Protein AF-A0A937GV59-F1 (afdb_monomer)

Sequence (126 aa):
MSWRAPVGKRRGAIDWIELIFKDHGFLRLAWHNQHQIADGVWRSNQPGPGRIARLADNGIKSIVNLRGPRDDGGWQLEAEACQKAGITLFDFTARSRAAPSKAMLHAAKSLFAEIEKPVLMHCKSG

Radius of gyration: 13.84 Å; Cα contacts (8 Å, |Δi|>4): 217; chains: 1; bounding box: 34×35×28 Å

pLDDT: mean 94.12, std 4.93, range [59.12, 98.56]

Structure (mmCIF, N/CA/C/O backbone):
data_AF-A0A937GV59-F1
#
_entry.id   AF-A0A937GV59-F1
#
loop_
_atom_site.group_PDB
_atom_site.id
_atom_site.type_symbol
_atom_site.label_atom_id
_atom_site.label_alt_id
_atom_site.label_comp_id
_atom_site.label_asym_id
_atom_site.label_entity_id
_atom_site.label_seq_id
_atom_site.pdbx_PDB_ins_code
_atom_site.Cartn_x
_atom_site.Cartn_y
_atom_site.Cartn_z
_atom_site.occupancy
_atom_site.B_iso_or_equiv
_atom_site.auth_seq_id
_atom_site.auth_comp_id
_atom_site.auth_asym_id
_atom_site.auth_atom_id
_atom_site.pdbx_PDB_model_num
ATOM 1 N N . MET A 1 1 ? 14.077 -11.584 6.043 1.00 59.12 1 MET A N 1
ATOM 2 C CA . MET A 1 1 ? 13.712 -10.157 6.185 1.00 59.12 1 MET A CA 1
ATOM 3 C C . MET A 1 1 ? 12.213 -10.113 6.349 1.00 59.12 1 MET A 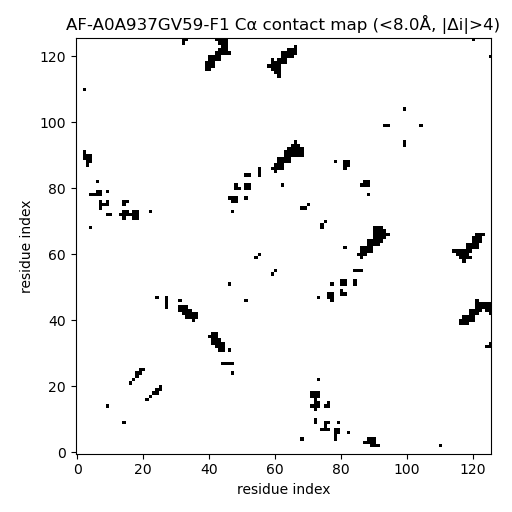C 1
ATOM 5 O O . MET A 1 1 ? 11.552 -10.779 5.572 1.00 59.12 1 MET A O 1
ATOM 9 N N . SER A 1 2 ? 11.700 -9.411 7.357 1.00 82.88 2 SER A N 1
ATOM 10 C CA . SER A 1 2 ? 10.259 -9.166 7.459 1.00 82.88 2 SER A CA 1
ATOM 11 C C . SER A 1 2 ? 9.947 -7.896 6.676 1.00 82.88 2 SER A C 1
ATOM 13 O O . SER A 1 2 ? 10.534 -6.856 6.973 1.00 82.88 2 SER A O 1
ATOM 15 N N . TRP A 1 3 ? 9.081 -7.982 5.666 1.00 94.88 3 TRP A N 1
ATOM 16 C CA . TRP A 1 3 ? 8.576 -6.805 4.942 1.00 94.88 3 TRP A CA 1
ATOM 17 C C . TRP A 1 3 ? 7.345 -6.198 5.605 1.00 94.88 3 TRP A C 1
ATOM 19 O O . TRP A 1 3 ? 6.869 -5.162 5.153 1.00 94.88 3 TRP A O 1
ATOM 29 N N . ARG A 1 4 ? 6.811 -6.829 6.659 1.00 95.94 4 ARG A N 1
ATOM 30 C CA . ARG A 1 4 ? 5.656 -6.302 7.385 1.00 95.94 4 ARG A CA 1
ATOM 31 C C . ARG A 1 4 ? 5.989 -4.919 7.927 1.00 95.94 4 ARG A C 1
ATOM 33 O O . ARG A 1 4 ? 6.967 -4.755 8.660 1.00 95.94 4 ARG A O 1
ATOM 40 N N . ALA A 1 5 ? 5.175 -3.946 7.545 1.00 94.62 5 ALA A N 1
ATOM 41 C CA . ALA A 1 5 ? 5.332 -2.578 7.989 1.00 94.62 5 ALA A CA 1
ATOM 42 C C . ALA A 1 5 ? 5.157 -2.507 9.517 1.00 94.62 5 ALA A C 1
ATOM 44 O O . ALA A 1 5 ? 4.300 -3.203 10.077 1.00 94.62 5 ALA A O 1
ATOM 45 N N . PRO A 1 6 ? 5.959 -1.688 10.217 1.00 92.69 6 PRO A N 1
ATOM 46 C CA . PRO A 1 6 ? 5.733 -1.434 11.629 1.00 92.69 6 PRO A CA 1
ATOM 47 C C . PRO A 1 6 ? 4.415 -0.682 11.840 1.00 92.69 6 PRO A C 1
ATOM 49 O O . PRO A 1 6 ? 3.854 -0.081 10.925 1.00 92.69 6 PRO A O 1
ATOM 52 N N . VAL A 1 7 ? 3.938 -0.676 13.084 1.00 90.50 7 VAL A N 1
ATOM 53 C CA . VAL A 1 7 ? 2.770 0.126 13.461 1.00 90.50 7 VAL A CA 1
ATOM 54 C C . VAL A 1 7 ? 3.084 1.611 13.254 1.00 90.50 7 VAL A C 1
ATOM 56 O O . VAL A 1 7 ? 4.116 2.106 13.718 1.00 90.50 7 VAL A O 1
ATOM 59 N N . GLY A 1 8 ? 2.187 2.316 12.561 1.00 89.44 8 GLY A N 1
ATOM 60 C CA . GLY A 1 8 ? 2.294 3.755 12.342 1.00 89.44 8 GLY A CA 1
ATOM 61 C C . GLY A 1 8 ? 2.227 4.557 13.647 1.00 89.44 8 GLY A C 1
ATOM 62 O O . GLY A 1 8 ? 1.544 4.188 14.601 1.00 89.44 8 GLY A O 1
ATOM 63 N N . LYS A 1 9 ? 2.924 5.690 13.684 1.00 92.75 9 LYS A N 1
ATOM 64 C CA . LYS A 1 9 ? 2.934 6.676 14.770 1.00 92.75 9 LYS A CA 1
ATOM 65 C C . LYS A 1 9 ? 2.185 7.928 14.322 1.00 92.75 9 LYS A C 1
ATOM 67 O O . LYS A 1 9 ? 2.796 8.918 13.925 1.00 92.75 9 LYS A O 1
ATOM 72 N N . ARG A 1 10 ? 0.852 7.877 14.359 1.00 90.50 10 ARG A N 1
ATOM 73 C CA . ARG A 1 10 ? 0.004 9.003 13.941 1.00 90.50 10 ARG A CA 1
ATOM 74 C C . ARG A 1 10 ? 0.297 10.260 14.771 1.00 90.50 10 ARG A C 1
ATOM 76 O O . ARG A 1 10 ? 0.301 10.214 15.996 1.00 90.50 10 ARG A O 1
ATOM 83 N N . ARG A 1 11 ? 0.484 11.390 14.088 1.00 93.00 11 ARG A N 1
ATOM 84 C CA . ARG A 1 11 ? 0.777 12.728 14.636 1.00 93.00 11 ARG A CA 1
ATOM 85 C C . ARG A 1 11 ? -0.425 13.680 14.549 1.00 93.00 11 ARG A C 1
ATOM 87 O O . ARG A 1 11 ? -0.318 14.857 14.881 1.00 93.00 11 ARG A O 1
ATOM 94 N N . GLY A 1 12 ? -1.577 13.191 14.089 1.00 93.06 12 GLY A N 1
ATOM 95 C CA . GLY A 1 12 ? -2.842 13.929 14.058 1.00 93.06 12 GLY A CA 1
ATOM 96 C C . GLY A 1 12 ? -3.077 14.670 12.740 1.00 93.06 12 GLY A C 1
ATOM 97 O O . GLY A 1 12 ? -2.926 14.096 11.662 1.00 93.06 12 GLY A O 1
ATOM 98 N N . ALA A 1 13 ? -3.491 15.940 12.813 1.00 93.75 13 ALA A N 1
ATOM 99 C CA . ALA A 1 13 ? -3.868 16.734 11.637 1.00 93.75 13 ALA A CA 1
ATOM 100 C C . ALA A 1 13 ? -2.704 16.972 10.661 1.00 93.75 13 ALA A C 1
ATOM 102 O O . ALA A 1 13 ? -2.926 17.076 9.455 1.00 93.75 13 ALA A O 1
ATOM 103 N N . ILE A 1 14 ? -1.463 17.006 11.162 1.00 94.56 14 ILE A N 1
ATOM 104 C CA . ILE A 1 14 ? -0.280 17.190 10.318 1.00 94.56 14 ILE A CA 1
ATOM 105 C C . ILE A 1 14 ? -0.161 16.088 9.263 1.00 94.56 14 ILE A C 1
ATOM 107 O O . ILE A 1 14 ? 0.158 16.387 8.117 1.00 94.56 14 ILE A O 1
ATOM 111 N N . ASP A 1 15 ? -0.516 14.844 9.592 1.00 95.19 15 ASP A N 1
ATOM 112 C CA . ASP A 1 15 ? -0.410 13.737 8.641 1.00 95.19 15 ASP A CA 1
ATOM 113 C C . ASP A 1 15 ? -1.365 13.911 7.454 1.00 95.19 15 ASP A C 1
ATOM 115 O O . ASP A 1 15 ? -1.016 13.627 6.307 1.00 95.19 15 ASP A O 1
ATOM 119 N N . TRP A 1 16 ? -2.556 14.455 7.714 1.00 93.69 16 TRP A N 1
ATOM 120 C CA . TRP A 1 16 ? -3.513 14.805 6.667 1.00 93.69 16 TRP A CA 1
ATOM 121 C C . TRP A 1 16 ? -3.021 15.958 5.803 1.00 93.69 16 TRP A C 1
ATOM 123 O O . TRP A 1 16 ? -3.145 15.889 4.582 1.00 93.69 16 TRP A O 1
ATOM 133 N N . ILE A 1 17 ? -2.435 16.996 6.407 1.00 92.69 17 ILE A N 1
ATOM 134 C CA . ILE A 1 17 ? -1.854 18.121 5.662 1.00 92.69 17 ILE A CA 1
ATOM 135 C C . ILE A 1 17 ? -0.749 17.615 4.729 1.00 92.69 17 ILE A C 1
ATOM 137 O O . ILE A 1 17 ? -0.704 17.993 3.558 1.00 92.69 17 ILE A O 1
ATOM 141 N N . GLU A 1 18 ? 0.120 16.724 5.211 1.00 92.38 18 GLU A N 1
ATOM 142 C CA . GLU A 1 18 ? 1.172 16.131 4.387 1.00 92.38 18 GLU A CA 1
ATOM 143 C C . GLU A 1 18 ? 0.607 15.271 3.256 1.00 92.38 18 GLU A C 1
ATOM 145 O O . GLU A 1 18 ? 1.020 15.439 2.109 1.00 92.38 18 GLU A O 1
ATOM 150 N N . LEU A 1 19 ? -0.366 14.401 3.537 1.00 89.12 19 LEU A N 1
ATOM 151 C CA . LEU A 1 19 ? -0.999 13.580 2.507 1.00 89.12 19 LEU A CA 1
ATOM 152 C C . LEU A 1 19 ? -1.678 14.441 1.435 1.00 89.12 19 LEU A C 1
ATOM 154 O O . LEU A 1 19 ? -1.486 14.209 0.241 1.00 89.12 19 LEU A O 1
ATOM 158 N N . ILE A 1 20 ? -2.489 15.414 1.848 1.00 91.44 20 ILE A N 1
ATOM 159 C CA . ILE A 1 20 ? -3.309 16.207 0.933 1.00 91.44 20 ILE A CA 1
ATOM 160 C C . ILE A 1 20 ? -2.446 17.201 0.164 1.00 91.44 20 ILE A C 1
ATOM 162 O O . ILE A 1 20 ? -2.466 17.171 -1.063 1.00 91.44 20 ILE A O 1
ATOM 166 N N . PHE A 1 21 ? -1.655 18.027 0.847 1.00 90.44 21 PHE A N 1
ATOM 167 C CA . PHE A 1 21 ? -0.950 19.138 0.209 1.00 90.44 21 PHE A CA 1
ATOM 168 C C . PHE A 1 21 ? 0.474 18.782 -0.227 1.00 90.44 21 PHE A C 1
ATOM 170 O O . PHE A 1 21 ? 0.837 19.076 -1.362 1.00 90.44 21 PHE A O 1
A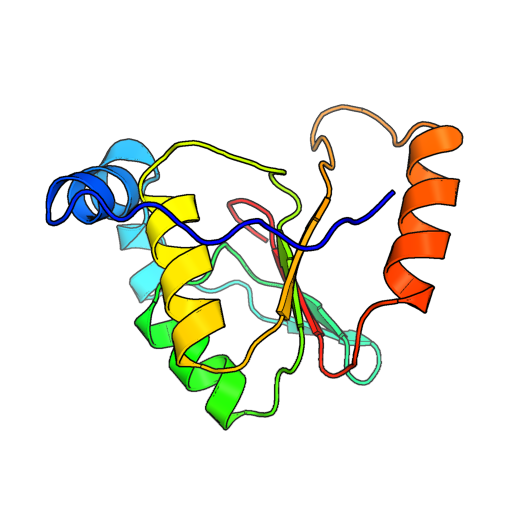TOM 177 N N . LYS A 1 22 ? 1.282 18.105 0.607 1.00 87.31 22 LYS A N 1
ATOM 178 C CA . LYS A 1 22 ? 2.659 17.742 0.206 1.00 87.31 22 LYS A CA 1
ATOM 179 C C . LYS A 1 22 ? 2.660 16.609 -0.824 1.00 87.31 22 LYS A C 1
ATOM 181 O O . LYS A 1 22 ? 3.330 16.694 -1.855 1.00 87.31 22 LYS A O 1
ATOM 186 N N . ASP A 1 23 ? 1.885 15.550 -0.594 1.00 87.75 23 ASP A N 1
ATOM 187 C CA . ASP A 1 23 ? 1.846 14.391 -1.497 1.00 87.75 23 ASP A CA 1
ATOM 188 C C . ASP A 1 23 ? 0.815 14.524 -2.630 1.00 87.75 23 ASP A C 1
ATOM 190 O O . ASP A 1 23 ? 0.817 13.692 -3.537 1.00 87.75 23 ASP A O 1
ATOM 194 N N . HIS A 1 24 ? 0.025 15.606 -2.648 1.00 90.62 24 HIS A N 1
ATOM 195 C CA . HIS A 1 24 ? -1.030 15.875 -3.637 1.00 90.62 24 HIS A CA 1
ATOM 196 C C . HIS A 1 24 ? -2.160 14.833 -3.600 1.00 90.62 24 HIS A C 1
ATOM 198 O O . HIS A 1 24 ? -2.737 14.453 -4.622 1.00 90.62 24 HIS A O 1
ATOM 204 N N . GLY A 1 25 ? -2.491 14.351 -2.399 1.00 84.25 25 GLY A N 1
ATOM 205 C CA . GLY A 1 25 ? -3.518 13.341 -2.171 1.00 84.25 25 GLY A CA 1
ATOM 206 C C . GLY A 1 25 ? -4.914 13.750 -2.639 1.00 84.25 25 GLY A 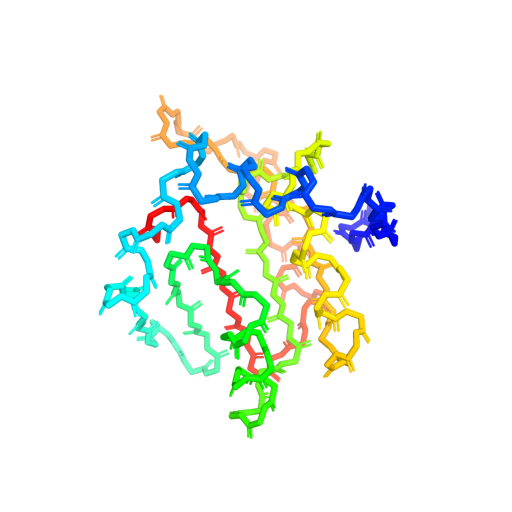C 1
ATOM 207 O O . GLY A 1 25 ? -5.708 12.863 -2.943 1.00 84.25 25 GLY A O 1
ATOM 208 N N . PHE A 1 26 ? -5.198 15.050 -2.782 1.00 88.25 26 PHE A N 1
ATOM 209 C CA . PHE A 1 26 ? -6.481 15.539 -3.304 1.00 88.25 26 PHE A CA 1
ATOM 210 C C . PHE A 1 26 ? -6.787 15.024 -4.720 1.00 88.25 26 PHE A C 1
ATOM 212 O O . PHE A 1 26 ? -7.937 14.718 -5.020 1.00 88.25 26 PHE A O 1
ATOM 219 N N . LEU A 1 27 ? -5.769 14.827 -5.568 1.00 86.44 27 LEU A N 1
ATOM 220 C CA . LEU A 1 27 ? -5.949 14.253 -6.910 1.00 86.44 27 LEU A CA 1
ATOM 221 C C . LEU A 1 27 ? -6.500 12.821 -6.849 1.00 86.44 27 LEU A C 1
ATOM 223 O O . LEU A 1 27 ? -7.212 12.368 -7.745 1.00 86.44 27 LEU A O 1
ATOM 227 N N . ARG A 1 28 ? -6.192 12.105 -5.763 1.00 89.50 28 ARG A N 1
ATOM 228 C CA . ARG A 1 28 ? -6.562 10.700 -5.571 1.00 89.50 28 ARG A CA 1
ATOM 229 C C . ARG A 1 28 ? -7.947 10.513 -4.955 1.00 89.50 28 ARG A C 1
ATOM 231 O O . ARG A 1 28 ? -8.357 9.373 -4.744 1.00 89.50 28 ARG A O 1
ATOM 238 N N . LEU A 1 29 ? -8.672 11.606 -4.701 1.00 84.38 29 LEU A N 1
ATOM 239 C CA . LEU A 1 29 ? -10.072 11.566 -4.274 1.00 84.38 29 LEU A CA 1
ATOM 240 C C . LEU A 1 29 ? -10.999 11.111 -5.409 1.00 84.38 29 LEU A C 1
ATOM 242 O O . LEU A 1 29 ? -11.949 10.386 -5.143 1.00 84.38 29 LEU A O 1
ATOM 246 N N . ALA A 1 30 ? -10.692 11.479 -6.657 1.00 84.19 30 ALA A N 1
ATOM 247 C CA . ALA A 1 30 ? -11.498 11.127 -7.831 1.00 84.19 30 ALA A CA 1
ATOM 248 C C . ALA A 1 30 ? -10.802 10.139 -8.782 1.00 84.19 30 ALA A C 1
ATOM 250 O O . ALA A 1 30 ? -11.468 9.383 -9.486 1.00 84.19 30 ALA A O 1
ATOM 251 N N . TRP A 1 31 ? -9.464 10.115 -8.809 1.00 88.12 31 TRP A N 1
ATOM 252 C CA . TRP A 1 31 ? -8.704 9.236 -9.696 1.00 88.12 31 TRP A CA 1
ATOM 253 C C . TRP A 1 31 ? -7.920 8.199 -8.897 1.00 88.12 31 TRP A C 1
ATOM 255 O O . TRP A 1 31 ? -7.137 8.547 -8.017 1.00 88.12 31 TRP A O 1
ATOM 265 N N . HIS A 1 32 ? -8.121 6.912 -9.181 1.00 90.06 32 HIS A N 1
ATOM 266 C CA . HIS A 1 32 ? -7.540 5.825 -8.377 1.00 90.06 32 HIS A CA 1
ATOM 267 C C . HIS A 1 32 ? -6.550 4.942 -9.137 1.00 90.06 32 HIS A C 1
ATOM 269 O O . HIS A 1 32 ? -5.715 4.292 -8.509 1.00 90.06 32 HIS A O 1
ATOM 275 N N . ASN A 1 33 ? -6.633 4.904 -10.473 1.00 93.12 33 ASN A N 1
ATOM 276 C CA . ASN A 1 33 ? -5.816 4.012 -11.304 1.00 93.12 33 ASN A CA 1
ATOM 277 C C . ASN A 1 33 ? -5.868 2.540 -10.811 1.00 93.12 33 ASN A C 1
ATOM 279 O O . ASN A 1 33 ? -4.858 1.839 -10.800 1.00 93.12 33 ASN A O 1
ATOM 283 N N . GLN A 1 34 ? -7.036 2.099 -10.317 1.00 96.12 34 GLN A N 1
ATOM 284 C CA . GLN A 1 34 ? -7.215 0.791 -9.686 1.00 96.12 34 GLN A CA 1
ATOM 285 C C . GLN A 1 34 ? -7.606 -0.269 -10.719 1.00 96.12 34 GLN A C 1
ATOM 287 O O . GLN A 1 34 ? -8.676 -0.176 -11.313 1.00 96.12 34 GLN A O 1
ATOM 292 N N . HIS A 1 35 ? -6.770 -1.294 -10.888 1.00 96.69 35 HIS A N 1
ATOM 293 C CA . HIS A 1 35 ? -6.980 -2.358 -11.875 1.00 96.69 35 HIS A CA 1
ATOM 294 C C . HIS A 1 35 ? -6.539 -3.714 -11.332 1.00 96.69 35 HIS A C 1
ATOM 296 O O . HIS A 1 35 ? -5.516 -3.804 -10.651 1.00 96.69 35 HIS A O 1
ATOM 302 N N . GLN A 1 36 ? -7.281 -4.767 -11.668 1.00 97.62 36 GLN A N 1
ATOM 303 C CA . GLN A 1 36 ? -6.838 -6.140 -11.455 1.00 97.62 36 GLN A CA 1
ATOM 304 C C . GLN A 1 36 ? -5.896 -6.531 -12.595 1.00 97.62 36 GLN A C 1
ATOM 306 O O . GLN A 1 36 ? -6.239 -6.360 -13.762 1.00 97.62 36 GLN A O 1
ATOM 311 N N . ILE A 1 37 ? -4.703 -7.020 -12.266 1.00 97.12 37 ILE A N 1
ATOM 312 C CA . ILE A 1 37 ? -3.684 -7.397 -13.261 1.00 97.12 37 ILE A CA 1
ATOM 313 C C . ILE A 1 37 ? -3.442 -8.906 -13.327 1.00 97.12 37 ILE A C 1
ATOM 315 O O . ILE A 1 37 ? -2.833 -9.393 -14.272 1.00 97.12 37 ILE A O 1
ATOM 319 N N . ALA A 1 38 ? -3.895 -9.636 -12.310 1.00 96.50 38 ALA A N 1
ATOM 320 C CA . ALA A 1 38 ? -3.948 -11.088 -12.270 1.00 96.50 38 ALA A CA 1
ATOM 321 C C . ALA A 1 38 ? -5.004 -11.513 -11.243 1.00 96.50 38 ALA A C 1
ATOM 323 O O . ALA A 1 38 ? -5.511 -10.689 -10.475 1.00 96.50 38 ALA A O 1
ATOM 324 N N . ASP A 1 39 ? -5.327 -12.801 -11.196 1.00 97.06 39 ASP A N 1
ATOM 325 C CA . ASP A 1 39 ? -6.301 -13.299 -10.232 1.00 97.06 39 ASP A CA 1
ATOM 326 C C . ASP A 1 39 ? -5.871 -13.007 -8.778 1.00 97.06 39 ASP A C 1
ATOM 328 O O . ASP A 1 39 ? -4.744 -13.308 -8.354 1.00 97.06 39 ASP A O 1
ATOM 332 N N . GLY A 1 40 ? -6.754 -12.317 -8.050 1.00 97.12 40 GLY A N 1
ATOM 333 C CA . GLY A 1 40 ? -6.502 -11.780 -6.712 1.00 97.12 40 GLY A CA 1
ATOM 334 C C . GLY A 1 40 ? -5.380 -10.734 -6.601 1.00 97.12 40 GLY A C 1
ATOM 335 O O . GLY A 1 40 ? -4.947 -10.459 -5.487 1.00 97.12 40 GLY A O 1
ATOM 336 N N . VAL A 1 41 ? -4.875 -10.158 -7.699 1.00 97.94 41 VAL A N 1
ATOM 337 C CA . VAL A 1 41 ? -3.775 -9.174 -7.677 1.00 97.94 41 VAL A CA 1
ATOM 338 C C . VAL A 1 41 ? -4.204 -7.864 -8.321 1.00 97.94 41 VAL A C 1
ATOM 340 O O . VAL A 1 41 ? -4.501 -7.795 -9.515 1.00 97.94 41 VAL A O 1
ATOM 343 N N . TRP A 1 42 ? -4.154 -6.803 -7.530 1.00 98.38 42 TRP A N 1
ATOM 344 C CA . TRP A 1 42 ? -4.583 -5.465 -7.899 1.00 98.38 42 TRP A CA 1
ATOM 345 C C . TRP A 1 42 ? -3.417 -4.481 -7.861 1.00 98.38 42 TRP A C 1
ATOM 347 O O . TRP A 1 42 ? -2.491 -4.616 -7.062 1.00 98.38 42 TRP A O 1
ATOM 357 N N . ARG A 1 43 ? -3.497 -3.439 -8.686 1.00 97.56 43 ARG A N 1
ATOM 358 C CA . ARG A 1 43 ? -2.671 -2.231 -8.584 1.00 97.56 43 ARG A CA 1
ATOM 359 C C . ARG A 1 43 ? -3.543 -1.008 -8.339 1.00 97.56 43 ARG A C 1
ATOM 361 O O . ARG A 1 43 ? -4.681 -0.994 -8.802 1.00 97.56 43 ARG A O 1
ATOM 368 N N . SER A 1 44 ? -3.017 0.022 -7.682 1.00 97.38 44 SER A N 1
ATOM 369 C CA . SER A 1 44 ? -3.599 1.371 -7.704 1.00 97.38 44 SER A CA 1
ATOM 370 C C . SER A 1 44 ? -2.578 2.449 -7.364 1.00 97.38 44 SER A C 1
ATOM 372 O O . SER A 1 44 ? -1.457 2.152 -6.961 1.00 97.38 44 SER A O 1
ATOM 374 N N . ASN A 1 45 ? -2.973 3.719 -7.456 1.00 95.88 45 ASN A N 1
ATOM 375 C CA . ASN A 1 45 ? -2.265 4.773 -6.731 1.00 95.88 45 ASN A CA 1
ATOM 376 C C . ASN A 1 45 ? -2.401 4.599 -5.209 1.00 95.88 45 ASN A C 1
ATOM 378 O O . ASN A 1 45 ? -3.205 3.780 -4.754 1.00 95.88 45 ASN A O 1
ATOM 382 N N . GLN A 1 46 ? -1.616 5.353 -4.431 1.00 95.62 46 GLN A N 1
ATOM 383 C CA . GLN A 1 46 ? -1.639 5.222 -2.972 1.00 95.62 46 GLN A CA 1
ATOM 384 C C . GLN A 1 46 ? -3.050 5.487 -2.422 1.00 95.62 46 GLN A C 1
ATOM 386 O O . GLN A 1 46 ? -3.586 6.586 -2.627 1.00 95.62 46 GLN A O 1
ATOM 391 N N . PRO A 1 47 ? -3.670 4.503 -1.754 1.00 96.44 47 PRO A N 1
ATOM 392 C CA . PRO A 1 47 ? -5.001 4.663 -1.203 1.00 96.44 47 PRO A CA 1
ATOM 393 C C . PRO A 1 47 ? -4.959 5.526 0.064 1.00 96.44 47 PRO A C 1
ATOM 395 O O . PRO A 1 47 ? -4.062 5.417 0.892 1.00 96.44 47 PRO A O 1
ATOM 398 N N . GLY A 1 48 ? -5.950 6.403 0.227 1.00 95.19 48 GLY A N 1
ATOM 399 C CA . GLY A 1 48 ? -6.179 7.080 1.506 1.00 95.19 48 GLY A CA 1
ATOM 400 C C . GLY A 1 48 ? -6.928 6.181 2.503 1.00 95.19 48 GLY A C 1
ATOM 401 O O . GLY A 1 48 ? -7.477 5.153 2.098 1.00 95.19 48 GLY A O 1
ATOM 402 N N . PRO A 1 49 ? -7.062 6.594 3.778 1.00 95.81 49 PRO A N 1
ATOM 403 C CA . PRO A 1 49 ? -7.690 5.783 4.827 1.00 95.81 49 PRO A CA 1
ATOM 404 C C . PRO A 1 49 ? -9.083 5.237 4.487 1.00 95.81 49 PRO A C 1
ATOM 406 O O . PRO A 1 49 ? -9.336 4.047 4.641 1.00 95.81 49 PRO A O 1
ATOM 409 N N . GLY A 1 50 ? -9.977 6.078 3.953 1.00 95.69 50 GLY A N 1
ATOM 410 C CA . GLY A 1 50 ? -11.324 5.638 3.563 1.00 95.69 50 GLY A CA 1
ATOM 411 C C . GLY A 1 50 ? -11.323 4.626 2.411 1.00 95.69 50 GLY A C 1
ATOM 412 O O . GLY A 1 50 ? -12.178 3.746 2.353 1.00 95.69 50 GLY A O 1
ATOM 413 N N . ARG A 1 51 ? -10.331 4.699 1.512 1.00 96.31 51 ARG A N 1
ATOM 414 C CA . ARG A 1 51 ? -10.166 3.697 0.451 1.00 96.31 51 ARG A CA 1
ATOM 415 C C . ARG A 1 51 ? -9.644 2.380 0.998 1.00 96.31 51 ARG A C 1
ATOM 417 O O . ARG A 1 51 ? -10.093 1.348 0.525 1.00 96.31 51 ARG A O 1
ATOM 424 N N . ILE A 1 52 ? -8.737 2.408 1.971 1.00 98.25 52 ILE A N 1
ATOM 425 C CA . ILE A 1 52 ? -8.229 1.195 2.626 1.00 98.25 52 ILE A CA 1
ATOM 426 C C . ILE A 1 52 ? -9.372 0.439 3.311 1.00 98.25 52 ILE A C 1
ATOM 428 O O . ILE A 1 52 ? -9.486 -0.766 3.112 1.00 98.25 52 ILE A O 1
ATOM 432 N N . ALA A 1 53 ? -10.278 1.140 4.000 1.00 98.12 53 ALA A N 1
ATOM 433 C CA . ALA A 1 53 ? -11.487 0.524 4.552 1.00 98.12 53 ALA A CA 1
ATOM 434 C C . ALA A 1 53 ? -12.330 -0.163 3.458 1.00 98.12 53 ALA A C 1
ATOM 436 O O . ALA A 1 53 ? -12.598 -1.356 3.542 1.00 98.12 53 ALA A O 1
ATOM 437 N N . ARG A 1 54 ? -12.625 0.541 2.355 1.00 97.56 54 ARG A N 1
ATOM 438 C CA . ARG A 1 54 ? -13.380 -0.043 1.232 1.00 97.56 54 ARG A CA 1
ATOM 439 C C . ARG A 1 54 ? -12.658 -1.214 0.554 1.00 97.56 54 ARG A C 1
ATOM 441 O O . ARG A 1 54 ? -13.297 -2.100 -0.002 1.00 97.56 54 ARG A O 1
ATOM 448 N N . LEU A 1 55 ? -11.327 -1.207 0.529 1.00 98.12 55 LEU A N 1
ATOM 449 C CA . LEU A 1 55 ? -10.535 -2.319 0.005 1.00 98.12 55 LEU A CA 1
ATOM 450 C C . LEU A 1 55 ? -10.685 -3.560 0.893 1.00 98.12 55 LEU A C 1
ATOM 452 O O . LEU A 1 55 ? -10.833 -4.652 0.349 1.00 98.12 55 LEU A O 1
ATOM 456 N N . ALA A 1 56 ? -10.710 -3.390 2.217 1.00 98.31 56 ALA A N 1
ATOM 457 C CA . ALA A 1 56 ? -10.981 -4.479 3.153 1.00 98.31 56 ALA A CA 1
ATOM 458 C C . ALA A 1 56 ? -12.398 -5.040 2.977 1.00 98.31 56 ALA A C 1
ATOM 460 O O . ALA A 1 56 ? -12.553 -6.257 2.889 1.00 98.31 56 ALA A O 1
ATOM 461 N N . ASP A 1 57 ? -13.403 -4.171 2.817 1.00 98.12 57 ASP A N 1
ATOM 462 C CA . ASP A 1 57 ? -14.789 -4.581 2.536 1.00 98.12 57 ASP A CA 1
ATOM 463 C C . ASP A 1 57 ? -14.892 -5.393 1.233 1.00 98.12 57 ASP A C 1
ATOM 465 O O . ASP A 1 57 ? -15.663 -6.344 1.133 1.00 98.12 57 ASP A O 1
ATOM 469 N N . ASN A 1 58 ? -14.055 -5.065 0.244 1.00 96.88 58 ASN A N 1
ATOM 470 C CA . ASN A 1 58 ? -13.933 -5.801 -1.018 1.00 96.88 58 ASN A CA 1
ATOM 471 C C . ASN A 1 58 ? -13.048 -7.061 -0.919 1.00 96.88 58 ASN A C 1
ATOM 473 O O . ASN A 1 58 ? -12.748 -7.686 -1.937 1.00 96.88 58 ASN A O 1
ATOM 477 N N . GLY A 1 59 ? -12.600 -7.432 0.281 1.00 97.94 59 GLY A N 1
ATOM 478 C CA . GLY A 1 59 ? -11.868 -8.667 0.545 1.00 97.94 59 GLY A CA 1
ATOM 479 C C . GLY A 1 59 ? -10.350 -8.593 0.374 1.00 97.94 59 GLY A C 1
ATOM 480 O O . GLY A 1 59 ? -9.708 -9.639 0.458 1.00 97.94 59 GLY A O 1
ATOM 481 N N . ILE A 1 60 ? -9.753 -7.413 0.161 1.00 98.50 60 ILE A N 1
ATOM 482 C CA . ILE A 1 60 ? -8.287 -7.268 0.154 1.00 98.50 60 ILE A CA 1
ATOM 483 C C . ILE A 1 60 ? -7.729 -7.657 1.528 1.00 98.50 60 ILE A C 1
ATOM 485 O O . ILE A 1 60 ? -8.192 -7.168 2.556 1.00 98.50 60 ILE A O 1
ATOM 489 N N . LYS A 1 61 ? -6.718 -8.529 1.531 1.00 98.56 61 LYS A N 1
ATOM 490 C CA . LYS A 1 61 ? -6.039 -9.048 2.731 1.00 98.56 61 LYS A CA 1
ATOM 491 C C . LYS A 1 61 ? -4.684 -8.396 2.966 1.00 98.56 61 LYS A C 1
ATOM 493 O O . LYS A 1 61 ? -4.279 -8.191 4.109 1.00 98.56 61 LYS A O 1
ATOM 498 N N . SER A 1 62 ? -4.008 -8.029 1.879 1.00 98.50 62 SER A N 1
ATOM 499 C CA . SER A 1 62 ? -2.670 -7.443 1.925 1.00 98.50 62 SER A CA 1
ATOM 500 C C . SER A 1 62 ? -2.574 -6.174 1.085 1.00 98.50 62 SER A C 1
ATOM 502 O O . SER A 1 62 ? -3.166 -6.085 0.005 1.00 98.50 62 SER A O 1
ATOM 504 N N . ILE A 1 63 ? -1.761 -5.222 1.539 1.00 98.56 63 ILE A N 1
ATOM 505 C CA . ILE A 1 63 ? -1.309 -4.080 0.740 1.00 98.56 63 ILE A CA 1
ATOM 506 C C . ILE A 1 63 ? 0.219 -4.094 0.661 1.00 98.56 63 ILE A C 1
ATOM 508 O O . ILE A 1 63 ? 0.892 -4.254 1.674 1.00 98.56 63 ILE A O 1
ATOM 512 N N . VAL A 1 64 ? 0.771 -3.917 -0.540 1.00 98.31 64 VAL A N 1
ATOM 513 C CA . VAL A 1 64 ? 2.215 -3.768 -0.774 1.00 98.31 64 VAL A CA 1
ATOM 514 C C . VAL A 1 64 ? 2.521 -2.326 -1.172 1.00 98.31 64 VAL A C 1
ATOM 516 O O . VAL A 1 64 ? 2.204 -1.888 -2.283 1.00 98.31 64 VAL A O 1
ATOM 519 N N . ASN A 1 65 ? 3.191 -1.606 -0.278 1.00 97.75 65 ASN A N 1
ATOM 520 C CA . ASN A 1 65 ? 3.687 -0.260 -0.507 1.00 97.75 65 ASN A CA 1
ATOM 521 C C . ASN A 1 65 ? 5.050 -0.300 -1.208 1.00 97.75 65 ASN A C 1
ATOM 523 O O . ASN A 1 65 ? 6.098 -0.541 -0.599 1.00 97.75 65 ASN A O 1
ATOM 527 N N . LEU A 1 66 ? 5.041 0.021 -2.503 1.00 96.81 66 LEU A N 1
ATOM 528 C CA . LEU A 1 66 ? 6.239 0.042 -3.339 1.00 96.81 66 LEU A CA 1
ATOM 529 C C . LEU A 1 66 ? 7.141 1.262 -3.093 1.00 96.81 66 LEU A C 1
ATOM 531 O O . LEU A 1 66 ? 8.269 1.319 -3.588 1.00 96.81 66 LEU A O 1
ATOM 535 N N . ARG A 1 67 ? 6.665 2.263 -2.337 1.00 94.88 67 ARG A N 1
ATOM 536 C CA . ARG A 1 67 ? 7.458 3.445 -1.956 1.00 94.88 67 ARG A CA 1
ATOM 537 C C . ARG A 1 67 ? 8.453 3.130 -0.833 1.00 94.88 67 ARG A C 1
AT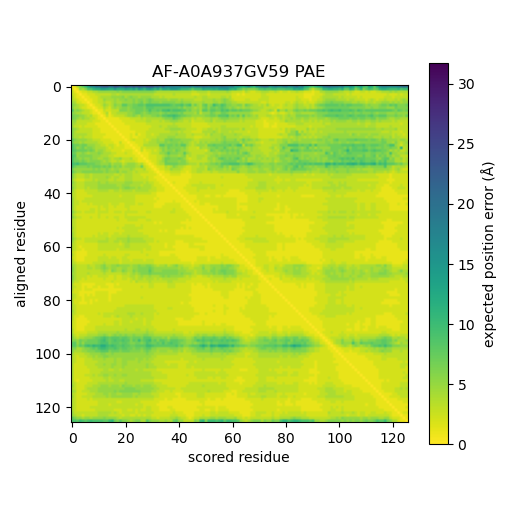OM 539 O O . ARG A 1 67 ? 9.337 3.954 -0.592 1.00 94.88 67 ARG A O 1
ATOM 546 N N . GLY A 1 68 ? 8.317 1.968 -0.188 1.00 91.94 68 GLY A N 1
ATOM 547 C CA . GLY A 1 68 ? 9.097 1.573 0.981 1.00 91.94 68 GLY A CA 1
ATOM 548 C C . GLY A 1 68 ? 8.665 2.284 2.269 1.00 91.94 68 GLY A C 1
ATOM 549 O O . GLY A 1 68 ? 7.744 3.107 2.229 1.00 91.94 68 GLY A O 1
ATOM 550 N N . PRO A 1 69 ? 9.351 2.007 3.393 1.00 90.12 69 PRO A N 1
ATOM 551 C CA . PRO A 1 69 ? 9.048 2.626 4.679 1.00 90.12 69 PRO A CA 1
ATOM 552 C C . PRO A 1 69 ? 9.318 4.132 4.620 1.00 90.12 69 PRO A C 1
ATOM 554 O O . PRO A 1 69 ? 10.338 4.575 4.079 1.00 90.12 69 PRO A O 1
ATOM 557 N N . ARG A 1 70 ? 8.397 4.935 5.156 1.00 89.94 70 ARG A N 1
ATOM 558 C CA . ARG A 1 70 ? 8.474 6.403 5.132 1.00 89.94 70 ARG A CA 1
ATOM 559 C C . ARG A 1 70 ? 7.957 6.982 6.438 1.00 89.94 70 ARG A C 1
ATOM 561 O O . ARG A 1 70 ? 7.023 6.455 7.017 1.00 89.94 70 ARG A O 1
ATOM 568 N N . ASP A 1 71 ? 8.528 8.103 6.858 1.00 90.12 71 ASP A N 1
ATOM 569 C CA . ASP A 1 71 ? 8.058 8.848 8.029 1.00 90.12 71 ASP A CA 1
ATOM 570 C C . ASP A 1 71 ? 7.299 10.116 7.606 1.00 90.12 71 ASP A C 1
ATOM 572 O O . ASP A 1 71 ? 7.655 11.240 7.953 1.00 90.12 71 ASP A O 1
ATOM 576 N N . ASP A 1 72 ? 6.288 9.936 6.753 1.00 92.44 72 ASP A N 1
ATOM 577 C CA . ASP A 1 72 ? 5.404 11.016 6.313 1.00 92.44 72 ASP A CA 1
ATOM 578 C C . ASP A 1 72 ? 3.940 10.683 6.571 1.00 92.44 72 ASP A C 1
ATOM 580 O O . ASP A 1 72 ? 3.561 9.526 6.757 1.00 92.44 72 ASP A O 1
ATOM 584 N N . GLY A 1 73 ? 3.103 11.717 6.562 1.00 92.31 73 GLY A N 1
ATOM 585 C CA . GLY A 1 73 ? 1.690 11.585 6.872 1.00 92.31 73 GLY A CA 1
ATOM 586 C C . GLY A 1 73 ? 0.933 10.601 5.988 1.00 92.31 73 GLY A C 1
ATOM 587 O O . GLY A 1 73 ? 0.024 9.934 6.474 1.00 92.31 73 GLY A O 1
ATOM 588 N N . GLY A 1 74 ? 1.320 10.457 4.717 1.00 92.94 74 GLY A N 1
ATOM 589 C CA . GLY A 1 74 ? 0.691 9.491 3.822 1.00 92.94 74 GLY A CA 1
ATOM 590 C C . GLY A 1 74 ? 0.919 8.059 4.295 1.00 92.94 74 GLY A C 1
ATOM 591 O O . GLY A 1 74 ? -0.037 7.295 4.398 1.00 92.94 74 GLY A O 1
ATOM 592 N N . TRP A 1 75 ? 2.161 7.728 4.651 1.00 96.38 75 TRP A N 1
ATOM 593 C CA . TRP A 1 75 ? 2.500 6.416 5.198 1.00 96.38 75 TRP A CA 1
ATOM 594 C C . TRP A 1 75 ? 1.897 6.191 6.592 1.00 96.38 75 TRP A C 1
ATOM 596 O O . TRP A 1 75 ? 1.319 5.135 6.834 1.00 96.38 75 TRP A O 1
ATOM 606 N N . GLN A 1 76 ? 1.936 7.189 7.488 1.00 96.44 76 GLN A N 1
ATOM 607 C CA . GLN A 1 76 ? 1.360 7.056 8.837 1.00 96.44 76 GLN A CA 1
ATOM 608 C C . GLN A 1 76 ? -0.152 6.766 8.792 1.00 96.44 76 GLN A C 1
ATOM 610 O O . GLN A 1 76 ? -0.652 5.915 9.531 1.00 96.44 76 GLN A O 1
ATOM 615 N N . LEU A 1 77 ? -0.878 7.452 7.903 1.00 96.38 77 LEU A N 1
ATOM 616 C CA . LEU A 1 77 ? -2.314 7.252 7.690 1.00 96.38 77 LEU A CA 1
ATOM 617 C C . LEU A 1 77 ? -2.629 5.892 7.060 1.00 96.38 77 LEU A C 1
ATOM 619 O O . LEU A 1 77 ? -3.628 5.271 7.413 1.00 96.38 77 LEU A O 1
ATOM 623 N N . GLU A 1 78 ? -1.794 5.436 6.132 1.00 97.38 78 GLU A N 1
ATOM 624 C CA . GLU A 1 78 ? -1.929 4.133 5.486 1.00 97.38 78 GLU A CA 1
ATOM 625 C C . GLU A 1 78 ? -1.694 2.980 6.464 1.00 97.38 78 GLU A C 1
ATOM 627 O O . GLU A 1 78 ? -2.535 2.085 6.558 1.00 97.38 78 GLU A O 1
ATOM 632 N N . ALA A 1 79 ? -0.610 3.032 7.241 1.00 97.44 79 ALA A N 1
ATOM 633 C CA . ALA A 1 79 ? -0.283 2.020 8.242 1.00 97.44 79 ALA A CA 1
ATOM 634 C C . ALA A 1 79 ? -1.392 1.880 9.294 1.00 97.44 79 ALA A C 1
ATOM 636 O O . ALA A 1 79 ? -1.844 0.773 9.590 1.00 97.44 79 ALA A O 1
ATOM 637 N N . GLU A 1 80 ? -1.886 3.001 9.819 1.00 97.00 80 GLU A N 1
ATOM 638 C CA . GLU A 1 80 ? -2.993 3.005 10.775 1.00 97.00 80 GLU A CA 1
ATOM 639 C C . GLU A 1 80 ? -4.298 2.480 10.150 1.00 97.00 80 GLU A C 1
ATOM 641 O O . GLU A 1 80 ? -5.015 1.697 10.774 1.00 97.00 80 GLU A O 1
ATOM 646 N N . ALA A 1 81 ? -4.629 2.892 8.923 1.00 97.69 81 ALA A N 1
ATOM 647 C CA . ALA A 1 81 ? -5.840 2.430 8.253 1.00 97.69 81 ALA A CA 1
ATOM 648 C C . ALA A 1 81 ? -5.793 0.925 7.958 1.00 97.69 81 ALA A C 1
ATOM 650 O O . ALA A 1 81 ? -6.795 0.243 8.165 1.00 97.69 81 ALA A O 1
ATOM 651 N N . CYS A 1 82 ? -4.637 0.396 7.544 1.00 98.12 82 CYS A N 1
ATOM 652 C CA . CYS A 1 82 ? -4.446 -1.039 7.342 1.00 98.12 82 CYS A CA 1
ATOM 653 C C . CYS A 1 82 ? -4.645 -1.807 8.651 1.00 98.12 82 CYS A C 1
ATOM 655 O O . CYS A 1 82 ? -5.406 -2.771 8.684 1.00 98.12 82 CYS A O 1
ATOM 657 N N . GLN A 1 83 ? -4.046 -1.324 9.746 1.00 97.31 83 GLN A N 1
ATOM 658 C CA . GLN A 1 83 ? -4.209 -1.922 11.070 1.00 97.31 83 GLN A CA 1
ATOM 659 C C . GLN A 1 83 ? -5.682 -1.971 11.496 1.00 97.31 83 GLN A C 1
ATOM 661 O O . GLN A 1 83 ? -6.156 -3.013 11.942 1.00 97.31 83 GLN A O 1
ATOM 666 N N . LYS A 1 84 ? -6.420 -0.866 11.334 1.00 97.31 84 LYS A N 1
ATOM 667 C CA . LYS A 1 84 ? -7.852 -0.798 11.675 1.00 97.31 84 LYS A CA 1
ATOM 668 C C . LYS A 1 84 ? -8.713 -1.716 10.813 1.00 97.31 84 LYS A C 1
ATOM 670 O O . LYS A 1 84 ? -9.706 -2.240 11.301 1.00 97.31 84 LYS A O 1
ATOM 675 N N . ALA A 1 85 ? -8.343 -1.889 9.548 1.00 97.94 85 ALA A N 1
ATOM 676 C CA . ALA A 1 85 ? -9.093 -2.683 8.585 1.00 97.94 85 ALA A CA 1
ATOM 677 C C . ALA A 1 85 ? -8.707 -4.176 8.581 1.00 97.94 85 ALA A C 1
ATOM 679 O O . ALA A 1 85 ? -9.273 -4.945 7.811 1.00 97.94 85 ALA A O 1
ATOM 680 N N . GLY A 1 86 ? -7.739 -4.594 9.408 1.00 97.75 86 GLY A N 1
ATOM 681 C CA . GLY A 1 86 ? -7.237 -5.972 9.415 1.00 97.75 86 GLY A CA 1
ATOM 682 C C . GLY A 1 86 ? -6.463 -6.352 8.146 1.00 97.75 86 GLY A C 1
ATOM 683 O O . GLY A 1 86 ? -6.369 -7.531 7.817 1.00 97.75 86 GLY A O 1
ATOM 684 N N . ILE A 1 87 ? -5.919 -5.364 7.430 1.00 98.38 87 ILE A N 1
ATOM 685 C CA . ILE A 1 87 ? -5.084 -5.561 6.243 1.00 98.38 87 ILE A CA 1
ATOM 686 C C . ILE A 1 87 ? -3.617 -5.612 6.666 1.00 98.38 87 ILE A C 1
ATOM 688 O O . ILE A 1 87 ? -3.133 -4.732 7.381 1.00 98.38 87 ILE A O 1
ATOM 692 N N . THR A 1 88 ? -2.875 -6.597 6.162 1.00 98.25 88 THR A N 1
ATOM 693 C CA . THR A 1 88 ? -1.423 -6.648 6.372 1.00 98.25 88 THR A CA 1
ATOM 694 C C . THR A 1 88 ? -0.721 -5.703 5.399 1.00 98.25 88 THR A C 1
ATOM 696 O O . THR A 1 88 ? -0.797 -5.887 4.183 1.00 98.25 88 THR A O 1
ATOM 699 N N . LEU A 1 89 ? -0.021 -4.697 5.926 1.00 98.19 89 LEU A N 1
ATOM 700 C CA . LEU A 1 89 ? 0.796 -3.783 5.130 1.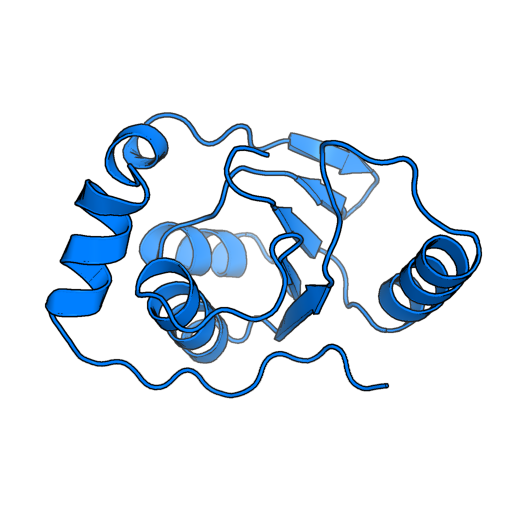00 98.19 89 LEU A CA 1
ATOM 701 C C . LEU A 1 89 ? 2.229 -4.316 5.005 1.00 98.19 89 LEU A C 1
ATOM 703 O O . LEU A 1 89 ? 2.872 -4.637 6.005 1.00 98.19 89 LEU A O 1
ATOM 707 N N . PHE A 1 90 ? 2.738 -4.367 3.779 1.00 98.06 90 PHE A N 1
ATOM 708 C CA . PHE A 1 90 ? 4.108 -4.743 3.454 1.00 98.06 90 PHE A CA 1
ATOM 709 C C . PHE A 1 90 ? 4.842 -3.566 2.810 1.00 98.06 90 PHE A C 1
ATOM 711 O O . PHE A 1 90 ? 4.403 -3.045 1.785 1.00 98.06 90 PHE A O 1
ATOM 718 N N . ASP A 1 91 ? 5.990 -3.180 3.361 1.00 97.38 91 ASP A N 1
ATOM 719 C CA . ASP A 1 91 ? 6.870 -2.171 2.780 1.00 97.38 91 ASP A CA 1
ATOM 720 C C . ASP A 1 91 ? 7.941 -2.839 1.905 1.00 97.38 91 ASP A C 1
ATOM 722 O O . ASP A 1 91 ? 8.802 -3.584 2.382 1.00 97.38 91 ASP A O 1
ATOM 726 N N . PHE A 1 92 ? 7.926 -2.541 0.604 1.00 96.50 92 PHE A N 1
ATOM 727 C CA . PHE A 1 92 ? 8.886 -3.088 -0.354 1.00 96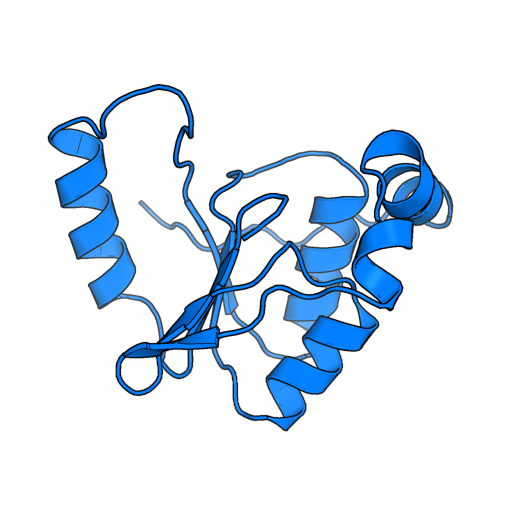.50 92 PHE A CA 1
ATOM 728 C C . PHE A 1 92 ? 9.358 -2.017 -1.333 1.00 96.50 92 PHE A C 1
ATOM 730 O O . PHE A 1 92 ? 8.651 -1.649 -2.257 1.00 96.50 92 PHE A O 1
ATOM 737 N N . THR A 1 93 ? 10.577 -1.510 -1.184 1.00 94.56 93 THR A N 1
ATOM 738 C CA . THR A 1 93 ? 11.037 -0.392 -2.020 1.00 94.56 93 THR A CA 1
ATOM 739 C C . THR A 1 93 ? 11.317 -0.814 -3.466 1.00 94.56 93 THR A C 1
ATOM 741 O O . THR A 1 93 ? 12.271 -1.544 -3.736 1.00 94.56 93 THR A O 1
ATOM 744 N N . ALA A 1 94 ? 10.568 -0.247 -4.414 1.00 93.25 94 ALA A N 1
ATOM 745 C CA . ALA A 1 94 ? 10.846 -0.302 -5.847 1.00 93.25 94 ALA A CA 1
ATOM 746 C C . ALA A 1 94 ? 11.139 1.105 -6.393 1.00 93.25 94 ALA A C 1
ATOM 748 O O . ALA A 1 94 ? 10.447 2.074 -6.081 1.00 93.25 94 ALA A O 1
ATOM 749 N N . ARG A 1 95 ? 12.179 1.245 -7.225 1.00 88.06 95 ARG A N 1
ATOM 750 C CA . ARG A 1 95 ? 12.539 2.534 -7.839 1.00 88.06 95 ARG A CA 1
ATOM 751 C C . ARG A 1 95 ? 11.935 2.640 -9.234 1.00 88.06 95 ARG A C 1
ATOM 753 O O . ARG A 1 95 ? 12.119 1.750 -10.048 1.00 88.06 95 ARG A O 1
ATOM 760 N N . SER A 1 96 ? 11.291 3.765 -9.536 1.00 87.06 96 SER A N 1
ATOM 761 C CA . SER A 1 96 ? 10.695 4.010 -10.859 1.00 87.06 96 SER A CA 1
ATOM 762 C C . SER A 1 96 ? 11.710 4.348 -11.957 1.00 87.06 96 SER A C 1
ATOM 764 O O . SER A 1 96 ? 11.420 4.174 -13.132 1.00 87.06 96 SER A O 1
ATOM 766 N N . ARG A 1 97 ? 12.888 4.865 -11.581 1.00 88.19 97 ARG A N 1
ATOM 767 C CA . ARG A 1 97 ? 13.907 5.410 -12.503 1.00 88.19 97 ARG A CA 1
ATOM 768 C C . ARG A 1 97 ? 15.143 4.520 -12.655 1.00 88.19 97 ARG A C 1
ATOM 770 O O . ARG A 1 97 ? 16.173 4.982 -13.131 1.00 88.19 97 ARG A O 1
ATOM 777 N N . ALA A 1 98 ? 15.075 3.277 -12.192 1.00 88.38 98 ALA A N 1
ATOM 778 C CA . ALA A 1 98 ? 16.175 2.329 -12.291 1.00 88.38 98 ALA A CA 1
ATOM 779 C C . ALA A 1 98 ? 15.629 0.928 -12.552 1.00 88.38 98 ALA A C 1
ATOM 781 O O . ALA A 1 98 ? 14.589 0.560 -12.005 1.00 88.38 98 ALA A O 1
ATOM 782 N N . ALA A 1 99 ? 16.348 0.148 -13.356 1.00 91.38 99 ALA A N 1
ATOM 783 C CA . ALA A 1 99 ? 16.029 -1.259 -13.538 1.00 91.38 99 ALA A CA 1
ATOM 784 C C . ALA A 1 99 ? 16.136 -2.012 -12.193 1.00 91.38 99 ALA A C 1
ATOM 786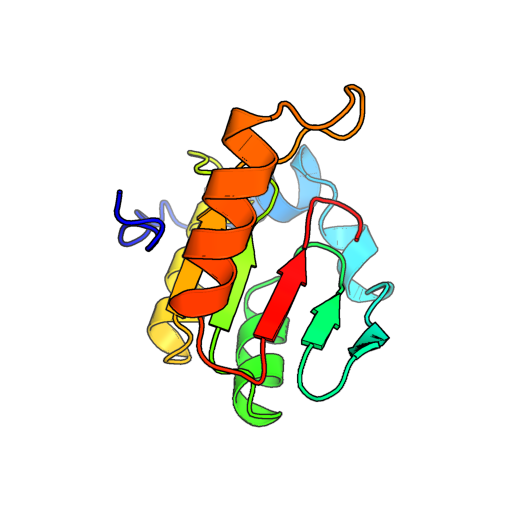 O O . ALA A 1 99 ? 17.016 -1.694 -11.382 1.00 91.38 99 ALA A O 1
ATOM 787 N N . PRO A 1 100 ? 15.275 -3.014 -11.941 1.00 92.69 100 PRO A N 1
ATOM 788 C CA . PRO A 1 100 ? 15.397 -3.866 -10.766 1.00 92.69 100 PRO A CA 1
ATOM 789 C C . PRO A 1 100 ? 16.758 -4.565 -10.725 1.00 92.69 100 PRO A C 1
ATOM 791 O O . PRO A 1 100 ? 17.222 -5.112 -11.725 1.00 92.69 100 PRO A O 1
ATOM 794 N N . SER A 1 101 ? 17.390 -4.593 -9.553 1.00 94.81 101 SER A N 1
ATOM 795 C CA . SER A 1 101 ? 18.591 -5.404 -9.356 1.00 94.81 101 SER A CA 1
ATOM 796 C C . SER A 1 101 ? 18.225 -6.886 -9.243 1.00 94.81 101 SER A C 1
ATOM 798 O O . SER A 1 101 ? 17.117 -7.238 -8.834 1.00 94.81 101 SER A O 1
ATOM 800 N N . LYS A 1 102 ? 19.184 -7.780 -9.515 1.00 96.50 102 LYS A N 1
ATOM 801 C CA . LYS A 1 102 ? 19.010 -9.224 -9.278 1.00 96.50 102 LYS A CA 1
ATOM 802 C C . LYS A 1 102 ? 18.532 -9.509 -7.846 1.00 96.50 102 LYS A C 1
ATOM 804 O O . LYS A 1 102 ? 17.608 -10.291 -7.648 1.00 96.50 102 LYS A O 1
ATOM 809 N N . ALA A 1 103 ? 19.120 -8.834 -6.856 1.00 94.94 103 ALA A N 1
ATOM 810 C CA . ALA A 1 103 ? 18.730 -8.973 -5.454 1.00 94.94 103 ALA A CA 1
ATOM 811 C C . ALA A 1 103 ? 17.271 -8.546 -5.208 1.00 94.94 103 ALA A C 1
ATOM 813 O O . ALA A 1 103 ? 16.541 -9.247 -4.512 1.00 94.94 103 ALA A O 1
ATOM 814 N N . MET A 1 104 ? 16.826 -7.442 -5.821 1.00 95.00 104 MET A N 1
ATOM 815 C CA . MET A 1 104 ? 15.441 -6.976 -5.727 1.00 95.00 104 MET A CA 1
ATOM 816 C C . MET A 1 104 ? 14.460 -7.985 -6.335 1.00 95.00 104 MET A C 1
ATOM 818 O O . MET A 1 104 ? 13.414 -8.230 -5.745 1.00 95.00 104 MET A O 1
ATOM 822 N N . LEU A 1 105 ? 14.796 -8.605 -7.470 1.00 95.38 105 LEU A N 1
ATOM 823 C CA . LEU A 1 105 ? 13.949 -9.629 -8.094 1.00 95.38 105 LEU A CA 1
ATOM 824 C C . LEU A 1 105 ? 13.787 -10.865 -7.197 1.00 95.38 105 LEU A C 1
ATOM 826 O O . LEU A 1 105 ? 12.674 -11.360 -7.024 1.00 95.38 105 LEU A O 1
ATOM 830 N N . HIS A 1 106 ? 14.873 -11.336 -6.577 1.00 96.50 106 HIS A N 1
ATOM 831 C CA . HIS A 1 106 ? 14.796 -12.431 -5.606 1.00 96.50 106 HIS A CA 1
ATOM 832 C C . HIS A 1 106 ? 13.991 -12.039 -4.360 1.00 96.50 106 HIS A C 1
ATOM 834 O O . HIS A 1 106 ? 13.175 -12.830 -3.897 1.00 96.50 106 HIS A O 1
ATOM 840 N N . ALA A 1 107 ? 14.167 -10.818 -3.851 1.00 95.94 107 ALA A N 1
ATOM 841 C CA . ALA A 1 107 ? 13.394 -10.319 -2.717 1.00 95.94 107 ALA A CA 1
ATOM 842 C C . ALA A 1 107 ? 11.899 -10.199 -3.048 1.00 95.94 107 ALA A C 1
ATOM 844 O O . ALA A 1 107 ? 11.071 -10.585 -2.231 1.00 95.94 107 ALA A O 1
ATOM 845 N N . ALA A 1 108 ? 11.550 -9.742 -4.256 1.00 95.31 108 ALA A N 1
ATOM 846 C CA . ALA A 1 108 ? 10.169 -9.697 -4.723 1.00 95.31 108 ALA A CA 1
ATOM 847 C C . ALA A 1 108 ? 9.562 -11.105 -4.768 1.00 95.31 108 ALA A C 1
ATOM 849 O O . ALA A 1 108 ? 8.475 -11.311 -4.239 1.00 95.31 108 ALA A O 1
ATOM 850 N N . LYS A 1 109 ? 10.279 -12.096 -5.319 1.00 95.62 109 LYS A N 1
ATOM 851 C CA . LYS A 1 109 ? 9.829 -13.499 -5.315 1.00 95.62 109 LYS A CA 1
ATOM 852 C C . LYS A 1 109 ? 9.516 -13.989 -3.897 1.00 95.62 109 LYS A C 1
ATOM 854 O O . LYS A 1 109 ? 8.482 -14.616 -3.694 1.00 95.62 109 LYS A O 1
ATOM 859 N N . SER A 1 110 ? 10.391 -13.699 -2.937 1.00 96.31 110 SER A N 1
ATOM 860 C CA . SER A 1 110 ? 10.185 -14.091 -1.541 1.00 96.31 110 SER A CA 1
ATOM 861 C C . SER A 1 110 ? 9.020 -13.346 -0.883 1.00 96.31 110 SER A C 1
ATOM 863 O O . SER A 1 110 ? 8.243 -13.975 -0.175 1.00 96.31 110 SER A O 1
ATOM 865 N N . LEU A 1 111 ? 8.843 -12.050 -1.164 1.00 96.50 111 LEU A N 1
ATOM 866 C CA . LEU A 1 111 ? 7.682 -11.280 -0.708 1.00 96.50 111 LEU A CA 1
ATOM 867 C C . LEU A 1 111 ? 6.378 -11.892 -1.231 1.00 96.50 111 LEU A C 1
ATOM 869 O O . LEU A 1 111 ? 5.465 -12.151 -0.456 1.00 96.50 111 LEU A O 1
ATOM 873 N N . PHE A 1 112 ? 6.293 -12.168 -2.536 1.00 94.50 112 PHE A N 1
ATOM 874 C CA . PHE A 1 112 ? 5.094 -12.747 -3.150 1.00 94.50 112 PHE A CA 1
ATOM 875 C C . PHE A 1 112 ? 4.744 -14.146 -2.616 1.00 94.50 112 PHE A C 1
ATOM 877 O O . PHE A 1 112 ? 3.601 -14.566 -2.767 1.00 94.50 112 PHE A O 1
ATOM 884 N N . ALA A 1 113 ? 5.693 -14.854 -1.995 1.00 94.56 113 ALA A N 1
ATOM 885 C CA . ALA A 1 113 ? 5.438 -16.116 -1.302 1.00 94.56 113 ALA A CA 1
ATOM 886 C C . ALA A 1 113 ? 4.876 -15.934 0.125 1.00 94.56 113 ALA A C 1
ATOM 888 O O . ALA A 1 113 ? 4.319 -16.881 0.669 1.00 94.56 113 ALA A O 1
ATOM 889 N N . GLU A 1 114 ? 5.025 -14.749 0.729 1.00 94.19 114 GLU A N 1
ATOM 890 C CA . GLU A 1 114 ? 4.528 -14.424 2.077 1.00 94.19 114 GLU A CA 1
ATOM 891 C C . GLU A 1 114 ? 3.153 -13.731 2.056 1.00 94.19 114 GLU A C 1
ATOM 893 O O . GLU A 1 114 ? 2.375 -13.888 2.996 1.00 94.19 114 GLU A O 1
ATOM 898 N N . ILE A 1 115 ? 2.844 -12.949 1.014 1.00 96.31 115 ILE A N 1
ATOM 899 C CA . ILE A 1 115 ? 1.603 -12.161 0.964 1.00 96.31 115 ILE A CA 1
ATOM 900 C C . ILE A 1 115 ? 0.348 -13.034 0.825 1.00 96.31 115 ILE A C 1
ATOM 902 O O . ILE A 1 115 ? 0.306 -13.995 0.057 1.00 96.31 115 ILE A O 1
ATOM 906 N N . GLU A 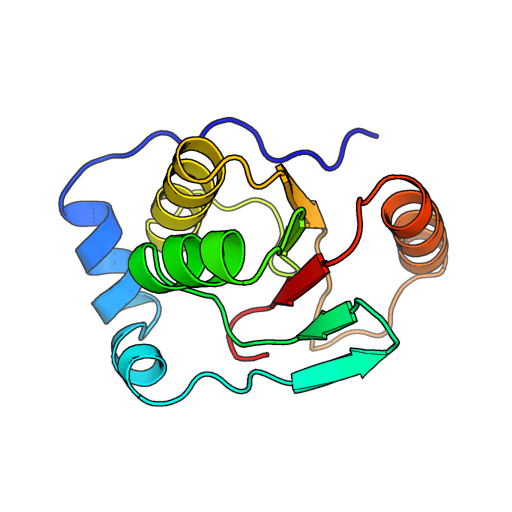1 116 ? -0.726 -12.614 1.488 1.00 97.44 116 GLU A N 1
ATOM 907 C CA . GLU A 1 116 ? -2.052 -13.205 1.324 1.00 97.44 116 GLU A CA 1
ATOM 908 C C . GLU A 1 116 ? -2.838 -12.462 0.233 1.00 97.44 116 GLU A C 1
ATOM 910 O O . GLU A 1 116 ? -2.896 -11.227 0.223 1.00 97.44 116 GLU A O 1
ATOM 915 N N . LYS A 1 117 ? -3.455 -13.210 -0.689 1.00 97.38 117 LYS A N 1
ATOM 916 C CA . LYS A 1 117 ? -4.363 -12.671 -1.711 1.00 97.38 117 LYS A CA 1
ATOM 917 C C . LYS A 1 117 ? -5.818 -12.686 -1.202 1.00 97.38 117 LYS A C 1
ATOM 919 O O . LYS A 1 117 ? -6.160 -13.594 -0.452 1.00 97.38 117 LYS A O 1
ATOM 924 N N . PRO A 1 118 ? -6.707 -11.791 -1.673 1.00 98.19 118 PRO A N 1
ATOM 925 C CA . PRO A 1 118 ? -6.461 -10.717 -2.635 1.00 98.19 118 PRO A CA 1
ATOM 926 C C . PRO A 1 118 ? -5.516 -9.620 -2.122 1.00 98.19 118 PRO A C 1
ATOM 928 O O . PRO A 1 118 ? -5.615 -9.182 -0.979 1.00 98.19 118 PRO A O 1
ATOM 931 N N . VAL A 1 119 ? -4.595 -9.170 -2.975 1.00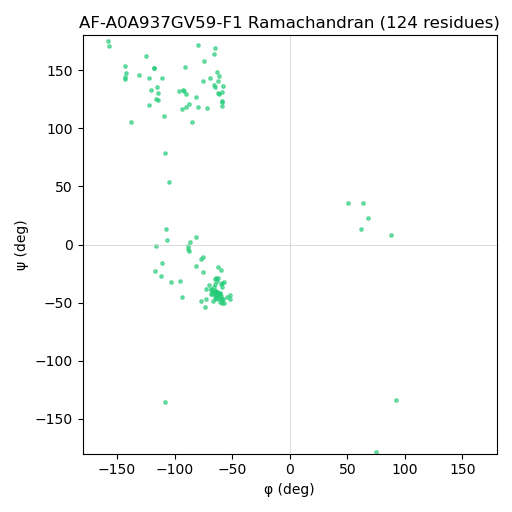 98.50 119 VAL A N 1
ATOM 932 C CA . VAL A 1 119 ? -3.559 -8.179 -2.643 1.00 98.50 119 VAL A CA 1
ATOM 933 C C . VAL A 1 119 ? -3.650 -6.964 -3.554 1.00 98.50 119 VAL A C 1
ATOM 935 O O . VAL A 1 119 ? -3.906 -7.097 -4.751 1.00 98.50 119 VAL A O 1
ATOM 938 N N . LEU A 1 120 ? -3.395 -5.782 -2.998 1.00 98.56 120 LEU A N 1
ATOM 939 C CA . LEU A 1 120 ? -3.224 -4.541 -3.745 1.00 98.56 120 LEU A CA 1
ATOM 940 C C . LEU A 1 120 ? -1.785 -4.042 -3.601 1.00 98.56 120 LEU A C 1
ATOM 942 O O . LEU A 1 120 ? -1.288 -3.891 -2.493 1.00 98.56 120 LEU A O 1
ATOM 946 N N . MET A 1 121 ? -1.129 -3.711 -4.705 1.00 97.94 121 MET A N 1
ATOM 947 C CA . MET A 1 121 ? 0.156 -3.011 -4.683 1.00 97.94 121 MET A CA 1
ATOM 948 C C . MET A 1 121 ? 0.024 -1.587 -5.212 1.00 97.94 121 MET A C 1
ATOM 950 O O . MET A 1 121 ? -0.725 -1.323 -6.155 1.00 97.94 121 MET A O 1
ATOM 954 N N . HIS A 1 122 ? 0.764 -0.657 -4.620 1.00 97.50 122 HIS A N 1
ATOM 955 C CA . HIS A 1 122 ? 0.754 0.737 -5.052 1.00 97.50 122 HIS A CA 1
ATOM 956 C C . HIS A 1 122 ? 2.139 1.366 -4.960 1.00 97.50 122 HIS A C 1
ATOM 958 O O . HIS A 1 122 ? 2.970 0.990 -4.138 1.00 97.50 122 HIS A O 1
ATOM 964 N N . CYS A 1 123 ? 2.371 2.383 -5.787 1.00 94.12 123 CYS A N 1
ATOM 965 C CA . CYS A 1 123 ? 3.425 3.365 -5.561 1.00 94.12 123 CYS A CA 1
ATOM 966 C C . CYS A 1 123 ? 2.785 4.708 -5.160 1.00 94.12 123 CYS A C 1
ATOM 968 O O . CYS A 1 123 ? 1.866 4.735 -4.344 1.00 94.12 123 CYS A O 1
ATOM 970 N N . LYS A 1 124 ? 3.231 5.838 -5.723 1.00 92.00 124 LYS A N 1
ATOM 971 C CA . LYS A 1 124 ? 2.528 7.123 -5.588 1.00 92.00 124 LYS A CA 1
ATOM 972 C C . LYS A 1 124 ? 1.293 7.209 -6.493 1.00 92.00 124 LYS A C 1
ATOM 974 O O . LYS A 1 124 ? 0.217 7.567 -6.011 1.00 92.00 124 LYS A O 1
ATOM 979 N N . SER A 1 125 ? 1.457 6.865 -7.772 1.00 89.88 125 SER A N 1
ATOM 980 C CA . SER A 1 125 ? 0.456 7.080 -8.833 1.00 89.88 125 SER A CA 1
ATOM 981 C C . SER A 1 125 ? -0.094 5.791 -9.455 1.00 89.88 125 SER A C 1
ATOM 983 O O . SER A 1 125 ? -0.992 5.872 -10.288 1.00 89.88 125 SER A O 1
ATOM 985 N N . GLY A 1 126 ? 0.386 4.623 -9.019 1.00 85.25 126 GLY A N 1
ATOM 986 C CA . GLY A 1 126 ? -0.012 3.299 -9.514 1.00 85.25 126 GLY A CA 1
ATOM 987 C C . GLY A 1 126 ? 0.966 2.758 -10.526 1.00 85.25 126 GLY A C 1
ATOM 988 O O . GLY A 1 126 ? 0.601 2.665 -11.718 1.00 85.25 126 GLY A O 1
#

Foldseek 3Di:
DAQFADAFDDPPVQLVCCCCPVLVVVVCVPAWQWDAPDVLEIETAQDFLVVLLVVLVVPAAEEEEQCFDDNGSSNNRSSNSCVVSNHTYGGQHDDPPDDDDPVSVVVVVVVVVPDDGSYYYHYRGD

Mean predicted aligned error: 3.23 Å

Nearest PDB structures (foldseek):
  3gxg-assembly1_A  TM=7.409E-01  e=2.734E-05  Shewanella putrefaciens CN-32
  2f46-assembly2_B  TM=7.578E-01  e=3.335E-05  Neisseria meningitidis Z2491
  3gxh-assembly3_B  TM=7.427E-01  e=5.664E-05  Shewanella putrefaciens CN-32
  6byf-assembly5_E  TM=8.051E-01  e=1.044E-03  Saccharomyces cerevisiae S288C
  3zn8-assembly1_A  TM=5.486E-01  e=7.230E-02  Escherichia coli

Solvent-accessible surface area (backbone atoms only — not comparable to full-atom values): 6861 Å² total; per-residue (Å²): 134,84,44,64,53,70,86,44,76,74,77,59,70,60,22,52,50,34,22,38,66,74,67,46,42,63,63,52,76,84,50,49,67,68,45,76,81,49,92,54,33,32,37,15,22,55,63,53,45,73,50,42,43,54,39,31,78,73,54,37,36,23,35,38,37,27,73,29,86,61,97,44,25,52,47,23,44,36,40,45,29,26,60,75,47,70,25,48,46,28,39,45,74,58,64,92,90,52,81,80,49,74,68,53,53,54,50,48,56,56,48,67,72,68,60,50,73,27,28,36,35,24,39,78,75,80

Secondary structure (DSSP, 8-state):
---BPPPP---THHHHHIIIIIS-GGGGGT----EEEETTEEEESPPPHHHHHHHHHTT--EEEETT-S--SHHHHHHHHHHHHHTPEEEE----TTSPPPHHHHHHHHHHHHHPPSSEEEE-S--